Protein AF-A0A146GSB5-F1 (afdb_monomer)

InterPro domains:
  IPR009356 NADH dehydrogenase subunit 4L [PF06235] (1-86)

Radius of gyration: 17.15 Å; Cα contacts (8 Å, |Δi|>4): 29; chains: 1; bounding box: 46×18×50 Å

pLDDT: mean 80.41, std 10.73, range [47.34, 94.19]

Mean predicted aligned error: 7.26 Å

Organism: NCBI:txid1566625

Sequence (86 aa):
MISLILLYSSVIGVSLFLTLNRFLNNLIILESLNVLIILFCLLCSSSDNHMIFIAFIVVSTIEVIIGLVVLTQVWECSSLLDLVDF

Solvent-accessible surface area (backbone atoms only — not comparable to full-atom values): 4928 Å² total; per-residue (Å²): 109,70,67,57,55,53,51,53,51,51,55,51,54,52,49,49,68,74,34,72,89,40,66,71,57,41,51,56,49,49,51,57,50,48,54,50,52,54,54,48,46,61,76,66,50,58,102,77,45,65,65,60,53,53,50,51,53,55,53,49,54,51,51,53,51,52,52,51,52,52,49,53,52,54,48,52,55,50,56,51,52,68,61,70,79,112

Nearest PDB structures (foldseek):
  5xtd-assembly1_k  TM=9.148E-01  e=7.804E-01  Homo sapiens
  8gym-assembly1_4l  TM=6.331E-01  e=2.914E+00  Tetrahymena thermophila SB210
  8bqs-assembly1_AY  TM=6.094E-01  e=2.570E+00  Tetrahymena thermophila SB210
  7xj3-assembly1_D  TM=5.435E-01  e=7.951E+00  Homo sapiens

Structure (mmCIF, N/CA/C/O backbone):
data_AF-A0A146GSB5-F1
#
_entry.id   AF-A0A146GSB5-F1
#
loop_
_atom_site.group_PDB
_atom_site.id
_atom_site.type_symbol
_atom_site.label_atom_id
_atom_site.label_alt_id
_atom_site.label_comp_id
_atom_site.label_asym_id
_atom_site.label_entity_id
_atom_site.label_seq_id
_atom_site.pdbx_PDB_ins_code
_atom_site.Cartn_x
_atom_site.Cartn_y
_atom_site.Cartn_z
_atom_site.occupancy
_atom_site.B_iso_or_equiv
_atom_site.auth_seq_id
_atom_site.auth_comp_id
_atom_site.auth_asym_id
_atom_site.auth_atom_id
_atom_site.pdbx_PDB_model_num
ATOM 1 N N . MET A 1 1 ? 19.224 -6.550 -4.134 1.00 73.25 1 MET A N 1
ATOM 2 C CA . MET A 1 1 ? 18.041 -5.709 -4.431 1.00 73.25 1 MET A CA 1
ATOM 3 C C . MET A 1 1 ? 16.762 -6.489 -4.150 1.00 73.25 1 MET A C 1
ATOM 5 O O . MET A 1 1 ? 16.105 -6.171 -3.174 1.00 73.25 1 MET A O 1
ATOM 9 N N . ILE A 1 2 ? 16.472 -7.574 -4.876 1.00 76.44 2 ILE A N 1
ATOM 10 C CA . ILE A 1 2 ? 15.253 -8.390 -4.668 1.00 76.44 2 ILE A CA 1
ATOM 11 C C . ILE A 1 2 ? 15.128 -8.975 -3.247 1.00 76.44 2 ILE A C 1
ATOM 13 O O . ILE A 1 2 ? 14.041 -8.955 -2.681 1.00 76.44 2 ILE A O 1
ATOM 17 N N . SER A 1 3 ? 16.230 -9.415 -2.623 1.00 80.19 3 SER A N 1
ATOM 18 C CA . SER A 1 3 ? 16.200 -9.917 -1.236 1.00 80.19 3 SER A CA 1
ATOM 19 C C . SER A 1 3 ? 15.780 -8.859 -0.208 1.00 80.19 3 SER A C 1
ATOM 21 O O . SER A 1 3 ? 15.097 -9.191 0.754 1.00 80.19 3 SER A O 1
ATOM 23 N N . LEU A 1 4 ? 16.146 -7.588 -0.419 1.00 79.62 4 LEU A N 1
ATOM 24 C CA . LEU A 1 4 ? 15.736 -6.485 0.454 1.00 79.62 4 LEU A CA 1
ATOM 25 C C . LEU A 1 4 ? 14.238 -6.212 0.310 1.00 79.62 4 LEU A C 1
ATOM 27 O O . LEU A 1 4 ? 13.559 -6.087 1.320 1.00 79.62 4 LEU A O 1
ATOM 31 N N . ILE A 1 5 ? 13.710 -6.192 -0.921 1.00 84.56 5 ILE A N 1
ATOM 32 C CA . ILE A 1 5 ? 12.264 -6.055 -1.164 1.00 84.56 5 ILE A CA 1
ATOM 33 C C . ILE A 1 5 ? 11.477 -7.184 -0.485 1.00 84.56 5 ILE A C 1
ATOM 35 O O . ILE A 1 5 ? 10.480 -6.913 0.177 1.00 84.56 5 ILE A O 1
ATOM 39 N N . LEU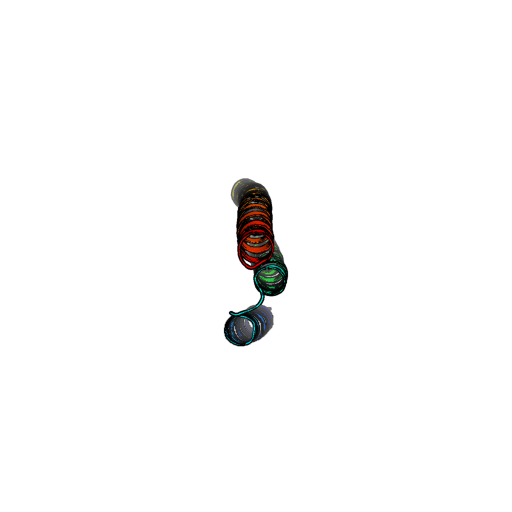 A 1 6 ? 11.940 -8.434 -0.592 1.00 80.62 6 LEU A N 1
ATOM 40 C CA . LEU A 1 6 ? 11.308 -9.574 0.082 1.00 80.62 6 LEU A CA 1
ATOM 41 C C . LEU A 1 6 ? 11.322 -9.425 1.606 1.00 80.62 6 LEU A C 1
ATOM 43 O O . LEU A 1 6 ? 10.312 -9.681 2.258 1.00 80.62 6 LEU A O 1
ATOM 47 N N . LEU A 1 7 ? 12.444 -8.973 2.170 1.00 84.25 7 LEU A N 1
ATOM 48 C CA . LEU A 1 7 ? 12.560 -8.738 3.605 1.00 84.25 7 LEU A CA 1
ATOM 49 C C . LEU A 1 7 ? 11.591 -7.642 4.063 1.00 84.25 7 LEU A C 1
ATOM 51 O O . LEU A 1 7 ? 10.811 -7.881 4.981 1.00 84.25 7 LEU A O 1
ATOM 55 N N . TYR A 1 8 ? 11.561 -6.488 3.393 1.00 86.00 8 TYR A N 1
ATOM 56 C CA . TYR A 1 8 ? 10.610 -5.421 3.718 1.00 86.00 8 TYR A CA 1
ATOM 57 C C . TYR A 1 8 ? 9.152 -5.871 3.562 1.00 86.00 8 TYR A C 1
ATOM 59 O O . TYR A 1 8 ? 8.344 -5.609 4.449 1.00 86.00 8 TYR A O 1
ATOM 67 N N . SER A 1 9 ? 8.823 -6.617 2.504 1.00 84.69 9 SER A N 1
ATOM 68 C CA . SER A 1 9 ? 7.485 -7.190 2.315 1.00 84.69 9 SER A CA 1
ATOM 69 C C . SER A 1 9 ? 7.098 -8.138 3.455 1.00 84.69 9 SER A C 1
ATOM 71 O O . SER A 1 9 ? 5.981 -8.058 3.959 1.00 84.69 9 SER A O 1
ATOM 73 N N . SER A 1 10 ? 8.026 -8.980 3.926 1.00 81.12 10 SER A N 1
ATOM 74 C CA . SER A 1 10 ? 7.771 -9.878 5.058 1.00 81.12 10 SER A CA 1
ATOM 75 C C . SER A 1 10 ? 7.537 -9.123 6.371 1.00 81.12 10 SER A C 1
ATOM 77 O O . SER A 1 10 ? 6.627 -9.470 7.119 1.00 81.12 10 SER A O 1
ATOM 79 N N . VAL A 1 11 ? 8.293 -8.049 6.626 1.00 84.56 11 VAL A N 1
ATOM 80 C CA . VAL A 1 11 ? 8.130 -7.206 7.822 1.00 84.56 11 VAL A CA 1
ATOM 81 C C . VAL A 1 11 ? 6.771 -6.504 7.808 1.00 84.56 11 VAL A C 1
ATOM 83 O O . VAL A 1 11 ? 6.080 -6.504 8.824 1.00 84.56 11 VAL A O 1
ATOM 86 N N . ILE A 1 12 ? 6.366 -5.967 6.654 1.00 86.62 12 ILE A N 1
ATOM 87 C CA . ILE A 1 12 ? 5.053 -5.335 6.461 1.00 86.62 12 ILE A CA 1
ATOM 88 C C . ILE A 1 12 ? 3.915 -6.362 6.605 1.00 86.62 12 ILE A C 1
ATOM 90 O O . ILE A 1 12 ? 2.892 -6.088 7.226 1.00 86.62 12 ILE A O 1
ATOM 94 N N . GLY A 1 13 ? 4.087 -7.581 6.085 1.00 80.44 13 GLY A N 1
ATOM 95 C CA . GLY A 1 13 ? 3.102 -8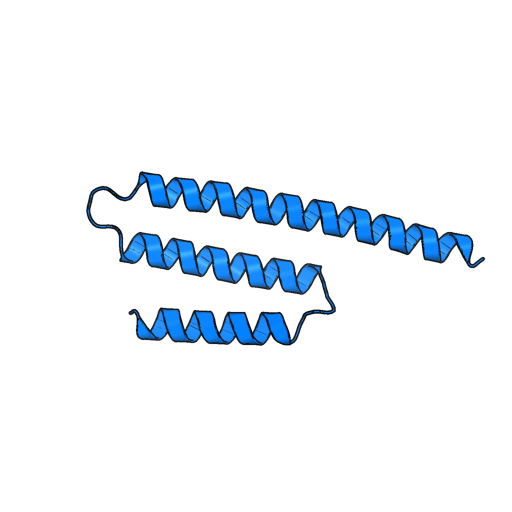.653 6.252 1.00 80.44 13 GLY A CA 1
ATOM 96 C C . GLY A 1 13 ? 2.904 -9.053 7.718 1.00 80.44 13 GLY A C 1
ATOM 97 O O . GLY A 1 13 ? 1.774 -9.233 8.171 1.00 80.44 13 GLY A O 1
ATOM 98 N N . VAL A 1 14 ? 3.995 -9.138 8.485 1.00 81.19 14 VAL A N 1
ATOM 99 C CA . VAL A 1 14 ? 3.938 -9.416 9.928 1.00 81.19 14 VAL A CA 1
ATOM 100 C C . VAL A 1 14 ? 3.283 -8.262 10.690 1.00 81.19 14 VAL A C 1
ATOM 102 O O . VAL A 1 14 ? 2.479 -8.515 11.588 1.00 81.19 14 VAL A O 1
ATOM 105 N N . SER A 1 15 ? 3.570 -7.005 10.334 1.00 82.50 15 SER A N 1
ATOM 106 C CA . SER A 1 15 ? 2.943 -5.857 10.996 1.00 82.50 15 SER A CA 1
ATOM 107 C C . SER A 1 15 ? 1.436 -5.795 10.744 1.00 82.50 15 SER A C 1
ATOM 109 O O . SER A 1 15 ? 0.705 -5.567 11.704 1.00 82.50 15 SER A O 1
ATOM 111 N N . LEU A 1 16 ? 0.954 -6.104 9.530 1.00 79.69 16 LEU A N 1
ATOM 112 C CA . LEU A 1 16 ? -0.487 -6.205 9.242 1.00 79.69 16 LEU A CA 1
ATOM 113 C C . LEU A 1 16 ? -1.192 -7.204 10.167 1.00 79.69 16 LEU A C 1
ATOM 115 O O . LEU A 1 16 ? -2.276 -6.927 10.677 1.00 79.69 16 LEU A O 1
ATOM 119 N N . PHE A 1 17 ? -0.568 -8.357 10.412 1.00 75.94 17 PHE A N 1
ATOM 120 C CA . PHE A 1 17 ? -1.145 -9.393 11.267 1.00 75.94 17 PHE A CA 1
ATOM 121 C C . PHE A 1 17 ? -1.206 -8.968 12.742 1.00 75.94 17 PHE A C 1
ATOM 123 O O . PHE A 1 17 ? -2.135 -9.325 13.464 1.00 75.94 17 PHE A O 1
ATOM 130 N N . LEU A 1 18 ? -0.231 -8.176 13.195 1.00 74.12 18 LEU A N 1
ATOM 131 C CA . LEU A 1 18 ? -0.147 -7.693 14.575 1.00 74.12 18 LEU A CA 1
ATOM 132 C C . LEU A 1 18 ? -1.147 -6.569 14.885 1.00 74.12 18 LEU A C 1
ATOM 134 O O . LEU A 1 18 ? -1.488 -6.360 16.049 1.00 74.12 18 LEU A O 1
ATOM 138 N N . THR A 1 19 ? -1.608 -5.825 13.878 1.00 77.75 19 THR A N 1
ATOM 139 C CA . THR A 1 19 ? -2.345 -4.567 14.083 1.00 77.75 19 THR A CA 1
ATOM 140 C C . THR A 1 19 ? -3.806 -4.617 13.660 1.00 77.75 19 THR A C 1
ATOM 142 O O . THR A 1 19 ? -4.461 -3.574 13.654 1.00 77.75 19 THR A O 1
ATOM 145 N N . LEU A 1 20 ? -4.342 -5.815 13.399 1.00 71.62 20 LEU A N 1
ATOM 146 C CA . LEU A 1 20 ? -5.696 -6.054 12.880 1.00 71.62 20 LEU A CA 1
ATOM 147 C C . LEU A 1 20 ? -6.807 -5.259 13.593 1.00 71.62 20 LEU A C 1
ATOM 149 O O . LEU A 1 20 ? -7.754 -4.836 12.940 1.00 71.62 20 LEU A O 1
ATOM 153 N N . ASN A 1 21 ? -6.668 -4.982 14.892 1.00 72.25 21 ASN A N 1
ATOM 154 C CA . ASN A 1 21 ? -7.681 -4.269 15.679 1.00 72.25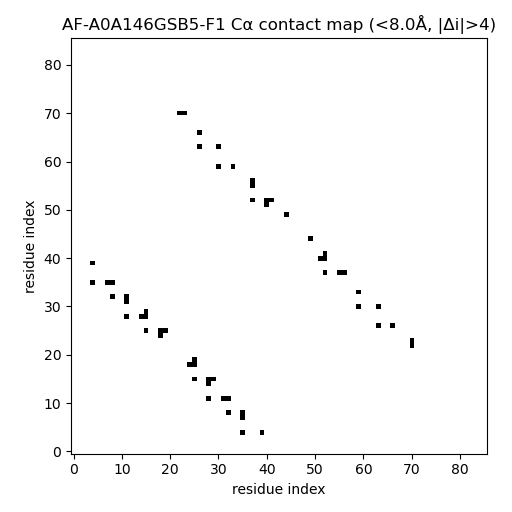 21 ASN A CA 1
ATOM 155 C C . ASN A 1 21 ? -7.670 -2.737 15.527 1.00 72.25 21 ASN A C 1
ATOM 157 O O . ASN A 1 21 ? -8.604 -2.078 15.976 1.00 72.25 21 ASN A O 1
ATOM 161 N N . ARG A 1 22 ? -6.621 -2.135 14.954 1.00 80.50 22 ARG A N 1
ATOM 162 C CA . ARG A 1 22 ? -6.498 -0.673 14.829 1.00 80.50 22 ARG A CA 1
ATOM 163 C C . ARG A 1 22 ? -6.504 -0.274 13.358 1.00 80.50 22 ARG A C 1
ATOM 165 O O . ARG A 1 22 ? -5.456 -0.254 12.719 1.00 80.50 22 ARG A O 1
ATOM 172 N N . PHE A 1 23 ? -7.676 0.113 12.855 1.00 77.25 23 PHE A N 1
ATOM 173 C CA . PHE A 1 23 ? -7.889 0.503 11.455 1.00 77.25 23 PHE A CA 1
ATOM 174 C C . PHE A 1 23 ? -6.882 1.538 10.938 1.00 77.25 23 PHE A C 1
ATOM 176 O O . PHE A 1 23 ? -6.304 1.345 9.873 1.00 77.25 23 PHE A O 1
ATOM 183 N N . LEU A 1 24 ? -6.606 2.595 11.711 1.00 81.19 24 LEU A N 1
ATOM 184 C CA . LEU A 1 24 ? -5.646 3.629 11.307 1.00 81.19 24 LEU A CA 1
ATOM 185 C C . LEU A 1 24 ? -4.219 3.074 11.170 1.00 81.19 24 LEU A C 1
ATOM 187 O O . LEU A 1 24 ? -3.488 3.460 10.264 1.00 81.19 24 LEU A O 1
ATOM 191 N N . ASN A 1 25 ? -3.836 2.124 12.027 1.00 84.94 25 ASN A N 1
ATOM 192 C CA . ASN A 1 25 ? -2.522 1.491 11.947 1.00 84.94 25 ASN A CA 1
ATOM 193 C C . ASN A 1 25 ? -2.413 0.581 10.713 1.00 84.94 25 ASN A C 1
ATOM 195 O O . ASN A 1 25 ? -1.393 0.593 10.033 1.00 84.94 25 ASN A O 1
ATOM 199 N N . ASN A 1 26 ? -3.488 -0.136 10.369 1.00 83.94 26 ASN A N 1
ATOM 200 C CA . ASN A 1 26 ? -3.540 -0.926 9.136 1.00 83.94 26 ASN A CA 1
ATOM 201 C C . ASN A 1 26 ? -3.418 -0.047 7.883 1.00 83.94 26 ASN A C 1
ATOM 203 O O . ASN A 1 26 ? -2.740 -0.444 6.942 1.00 83.94 26 ASN A O 1
ATOM 207 N N . LEU A 1 27 ? -4.009 1.153 7.886 1.00 86.38 27 LEU A N 1
ATOM 208 C CA . LEU A 1 27 ? -3.883 2.123 6.790 1.00 86.38 27 LEU A CA 1
ATOM 209 C C . LEU A 1 27 ? -2.439 2.590 6.585 1.00 86.38 27 LEU A C 1
ATOM 211 O O . LEU A 1 27 ? -1.951 2.628 5.462 1.00 86.38 27 LEU A O 1
ATOM 215 N N . ILE A 1 28 ? -1.740 2.903 7.680 1.00 88.31 28 ILE A N 1
ATOM 216 C CA . ILE A 1 28 ? -0.326 3.303 7.636 1.00 88.31 28 ILE A CA 1
ATOM 217 C C . ILE A 1 28 ? 0.536 2.166 7.076 1.00 88.31 28 ILE A C 1
ATOM 219 O O . ILE A 1 28 ? 1.445 2.393 6.277 1.00 88.31 28 ILE A O 1
ATOM 223 N N . ILE A 1 29 ? 0.253 0.930 7.487 1.00 88.56 29 ILE A N 1
ATOM 224 C CA . ILE A 1 29 ? 1.002 -0.238 7.029 1.00 88.56 29 ILE A CA 1
ATOM 225 C C . ILE A 1 29 ? 0.720 -0.525 5.547 1.00 88.56 29 ILE A C 1
ATOM 227 O O . ILE A 1 29 ? 1.659 -0.815 4.805 1.00 88.56 29 ILE A O 1
ATOM 231 N N . LEU A 1 30 ? -0.526 -0.386 5.092 1.00 85.69 30 LEU A N 1
ATOM 232 C CA . LEU A 1 30 ? -0.882 -0.487 3.674 1.00 85.69 30 LEU A CA 1
ATOM 233 C C . LEU A 1 30 ? -0.165 0.565 2.818 1.00 85.69 30 LEU A C 1
ATOM 235 O O . LEU A 1 30 ? 0.420 0.223 1.793 1.00 85.69 30 LEU A O 1
ATOM 239 N N . GLU A 1 31 ? -0.075 1.811 3.284 1.00 90.06 31 GLU A N 1
ATOM 240 C CA . GLU A 1 31 ? 0.673 2.846 2.562 1.00 90.06 31 GLU A CA 1
ATOM 241 C C . GLU A 1 31 ? 2.167 2.500 2.454 1.00 90.06 31 GLU A C 1
ATOM 243 O O . GLU A 1 31 ? 2.789 2.664 1.402 1.00 90.06 31 GLU A O 1
ATOM 248 N N . SER A 1 32 ? 2.751 1.923 3.510 1.00 89.81 32 SER A N 1
ATOM 249 C CA . SER A 1 32 ? 4.140 1.449 3.463 1.00 89.81 32 SER A CA 1
ATOM 250 C C . SER A 1 32 ? 4.355 0.320 2.441 1.00 89.81 32 SER A C 1
ATOM 252 O O . SER A 1 32 ? 5.421 0.237 1.823 1.00 89.81 32 SER A O 1
ATOM 254 N N . LEU A 1 33 ? 3.331 -0.509 2.207 1.00 88.88 33 LEU A N 1
ATOM 255 C CA . LEU A 1 33 ? 3.330 -1.546 1.176 1.00 88.88 33 LEU A CA 1
ATOM 256 C C . LEU A 1 33 ? 3.252 -0.932 -0.229 1.00 88.88 33 LEU A C 1
ATOM 258 O O . LEU A 1 33 ? 4.014 -1.334 -1.109 1.00 88.88 33 LEU A O 1
ATOM 262 N N . ASN A 1 34 ? 2.407 0.080 -0.428 1.00 91.00 34 ASN A N 1
ATOM 263 C CA . ASN A 1 34 ? 2.291 0.792 -1.703 1.00 91.00 34 ASN A CA 1
ATOM 264 C C . ASN A 1 34 ? 3.600 1.465 -2.114 1.00 91.00 34 ASN A C 1
ATOM 266 O O . ASN A 1 34 ? 4.045 1.312 -3.254 1.00 91.00 34 ASN A O 1
ATOM 270 N N . VAL A 1 35 ? 4.276 2.136 -1.178 1.00 90.38 35 VAL A N 1
ATOM 271 C CA . VAL A 1 35 ? 5.594 2.739 -1.429 1.00 90.38 35 VAL A CA 1
ATOM 272 C C . VAL A 1 35 ? 6.616 1.677 -1.851 1.00 90.38 35 VAL A C 1
ATOM 274 O O . VAL A 1 35 ? 7.394 1.905 -2.781 1.00 90.38 35 VAL A O 1
ATOM 277 N N . LEU A 1 36 ? 6.597 0.494 -1.226 1.00 88.38 36 LEU A N 1
ATOM 278 C CA . LEU A 1 36 ? 7.472 -0.618 -1.602 1.00 88.38 36 LEU A CA 1
ATOM 279 C C . LEU A 1 36 ? 7.195 -1.110 -3.034 1.00 88.38 36 LEU A C 1
ATOM 281 O O . LEU A 1 36 ? 8.137 -1.347 -3.793 1.00 88.38 36 LEU A O 1
ATOM 285 N N . ILE A 1 37 ? 5.921 -1.250 -3.413 1.00 85.75 37 ILE A N 1
ATOM 286 C CA . ILE A 1 37 ? 5.510 -1.680 -4.760 1.00 85.75 37 ILE A CA 1
ATOM 287 C C . ILE A 1 37 ? 5.960 -0.663 -5.811 1.00 85.75 37 ILE A C 1
ATOM 289 O O . ILE A 1 37 ? 6.516 -1.043 -6.842 1.00 85.75 37 ILE A O 1
ATOM 293 N N . ILE A 1 38 ? 5.773 0.628 -5.539 1.00 88.38 38 ILE A N 1
ATOM 294 C CA . ILE A 1 38 ? 6.186 1.717 -6.430 1.00 88.38 38 ILE A CA 1
ATOM 295 C C . ILE A 1 38 ? 7.712 1.710 -6.609 1.00 88.38 38 ILE A C 1
ATOM 297 O O . ILE A 1 38 ? 8.206 1.797 -7.736 1.00 88.38 38 ILE A O 1
ATOM 301 N N . LEU A 1 39 ? 8.468 1.530 -5.520 1.00 84.50 39 LEU A N 1
ATOM 302 C CA . LEU A 1 39 ? 9.929 1.407 -5.560 1.00 84.50 39 LEU A CA 1
ATOM 303 C C . LEU A 1 39 ? 10.376 0.189 -6.385 1.00 84.50 39 LEU A C 1
ATOM 305 O O . LEU A 1 39 ? 11.317 0.284 -7.174 1.00 84.50 39 LEU A O 1
ATOM 309 N N . PHE A 1 40 ? 9.693 -0.948 -6.232 1.00 83.75 40 PHE A N 1
ATOM 310 C CA . PHE A 1 40 ? 9.961 -2.148 -7.021 1.00 83.75 40 PHE A CA 1
ATOM 311 C C . PHE A 1 40 ? 9.684 -1.917 -8.512 1.00 83.75 40 PHE A C 1
ATOM 313 O O . PHE A 1 40 ? 10.516 -2.263 -9.350 1.00 83.75 40 PHE A O 1
ATOM 320 N N . CYS A 1 41 ? 8.565 -1.271 -8.845 1.00 83.31 41 CYS A N 1
ATOM 321 C CA . CYS A 1 41 ? 8.219 -0.930 -10.222 1.00 83.31 41 CYS A CA 1
ATOM 322 C C . CYS A 1 41 ? 9.276 -0.020 -10.865 1.00 83.31 41 CYS A C 1
ATOM 324 O O . CYS A 1 41 ? 9.639 -0.232 -12.020 1.00 83.31 41 CYS A O 1
ATOM 326 N N . LEU A 1 42 ? 9.811 0.953 -10.121 1.00 83.12 42 LEU A N 1
ATOM 327 C CA . LEU A 1 42 ? 10.873 1.837 -10.604 1.00 83.12 42 LEU A CA 1
ATOM 328 C C . LEU A 1 42 ? 12.182 1.078 -10.862 1.00 83.12 42 LEU A C 1
ATOM 330 O O . LEU A 1 42 ? 12.819 1.291 -11.889 1.00 83.12 42 LEU A O 1
ATOM 334 N N . LEU A 1 43 ? 12.562 0.158 -9.971 1.00 78.94 43 LEU A N 1
ATOM 335 C CA . LEU A 1 43 ? 13.763 -0.671 -10.133 1.00 78.94 43 LEU A CA 1
ATOM 336 C C . LEU A 1 43 ? 13.647 -1.683 -11.285 1.00 78.94 43 LEU A C 1
ATOM 338 O O . LEU A 1 43 ? 14.657 -2.024 -11.897 1.00 78.94 43 LEU A O 1
ATOM 342 N N . CYS A 1 44 ? 12.438 -2.171 -11.572 1.00 76.00 44 CYS A N 1
ATOM 343 C CA . CYS A 1 44 ? 12.164 -3.124 -12.651 1.00 76.00 44 CYS A CA 1
ATOM 344 C C . CYS A 1 44 ? 11.796 -2.467 -13.988 1.00 76.00 44 CYS A C 1
ATOM 346 O O . CYS A 1 44 ? 11.637 -3.180 -14.980 1.00 76.00 44 CYS A O 1
ATOM 348 N N . SER A 1 45 ? 11.641 -1.143 -14.040 1.00 71.62 45 SER A N 1
ATOM 349 C CA . SER A 1 45 ? 11.282 -0.437 -15.267 1.00 71.62 45 SER A CA 1
ATOM 350 C C . SER A 1 45 ? 12.433 -0.498 -16.276 1.00 71.62 45 SER A C 1
ATOM 352 O O . SER A 1 45 ? 13.349 0.322 -16.236 1.00 71.62 45 SER A O 1
ATOM 354 N N . SER A 1 46 ? 12.373 -1.436 -17.229 1.00 62.16 46 SER A N 1
ATOM 355 C CA . SER A 1 46 ? 12.977 -1.203 -18.545 1.00 62.16 46 SER A CA 1
ATOM 356 C C . SER A 1 46 ? 12.148 -0.142 -19.284 1.00 62.16 46 SER A C 1
ATOM 358 O O . SER A 1 46 ? 11.017 0.142 -18.889 1.00 62.16 46 SER A O 1
ATOM 360 N N . SER A 1 47 ? 12.739 0.481 -20.303 1.00 60.1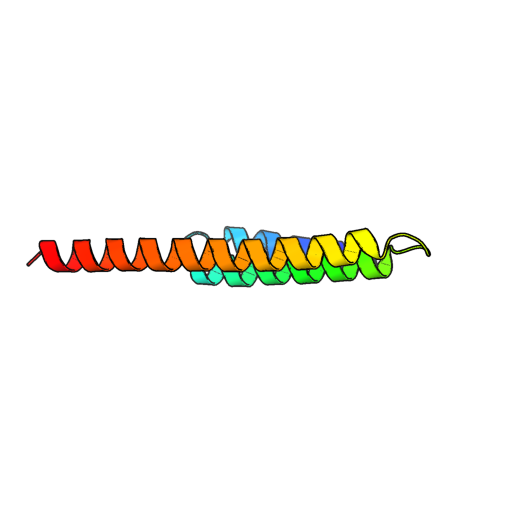9 47 SER A N 1
ATOM 361 C CA . SER A 1 47 ? 12.391 1.766 -20.945 1.00 60.19 47 SER A CA 1
ATOM 362 C C . SER A 1 47 ? 10.915 2.122 -21.222 1.00 60.19 47 SER A C 1
ATOM 364 O O . SER A 1 47 ? 10.650 3.290 -21.486 1.00 60.19 47 SER A O 1
ATOM 366 N N . ASP A 1 48 ? 9.957 1.194 -21.125 1.00 63.88 48 ASP A N 1
ATOM 367 C CA . ASP A 1 48 ? 8.560 1.389 -21.544 1.00 63.88 48 ASP A CA 1
ATOM 368 C C . ASP A 1 48 ? 7.514 1.348 -20.404 1.00 63.88 48 ASP A C 1
ATOM 370 O O . ASP A 1 48 ? 6.346 1.671 -20.621 1.00 63.88 48 ASP A O 1
ATOM 374 N N . ASN A 1 49 ? 7.890 1.021 -19.160 1.00 67.50 49 ASN A N 1
ATOM 375 C CA . ASN A 1 49 ? 6.920 0.788 -18.069 1.00 67.50 49 ASN A CA 1
ATOM 376 C C . ASN A 1 49 ? 6.482 2.043 -17.281 1.00 67.50 49 ASN A C 1
ATOM 378 O O . ASN A 1 49 ? 5.810 1.932 -16.251 1.00 67.50 49 ASN A O 1
ATOM 382 N N . HIS A 1 50 ? 6.788 3.251 -17.761 1.00 78.81 50 HIS A N 1
ATOM 383 C CA . HIS A 1 50 ? 6.440 4.497 -17.062 1.00 78.81 50 HIS A CA 1
ATOM 384 C C . HIS A 1 50 ? 4.926 4.698 -16.865 1.00 78.81 50 HIS A C 1
ATOM 386 O O . HIS A 1 50 ? 4.510 5.250 -15.847 1.00 78.81 50 HIS A O 1
ATOM 392 N N . MET A 1 51 ? 4.086 4.212 -17.787 1.00 80.88 51 MET A N 1
ATOM 393 C CA . MET A 1 51 ? 2.625 4.275 -17.623 1.00 80.88 51 MET A CA 1
ATOM 394 C C . MET A 1 51 ? 2.128 3.420 -16.452 1.00 80.88 51 MET A C 1
ATOM 396 O O . MET A 1 51 ? 1.237 3.841 -15.717 1.00 80.88 51 MET A O 1
ATOM 400 N N . ILE A 1 52 ? 2.726 2.244 -16.249 1.00 81.69 52 ILE A N 1
ATOM 401 C CA . ILE A 1 52 ? 2.360 1.323 -15.167 1.00 81.69 52 ILE A CA 1
ATOM 402 C C . ILE A 1 52 ? 2.720 1.941 -13.812 1.00 81.69 52 ILE A C 1
ATOM 404 O O . ILE A 1 52 ? 1.922 1.895 -12.880 1.00 81.69 52 ILE A O 1
ATOM 408 N N . PHE A 1 53 ? 3.878 2.599 -13.726 1.00 85.62 53 PHE A N 1
ATOM 409 C CA . PHE A 1 53 ? 4.298 3.331 -12.531 1.00 85.62 53 PHE A CA 1
ATOM 410 C C . PHE A 1 53 ? 3.287 4.415 -12.124 1.00 85.62 53 PHE A C 1
ATOM 412 O O . PHE A 1 53 ? 2.885 4.490 -10.965 1.00 85.62 53 PHE A O 1
ATOM 419 N N . ILE A 1 54 ? 2.826 5.220 -13.086 1.00 86.19 54 ILE A N 1
ATOM 420 C CA . ILE A 1 54 ? 1.832 6.274 -12.833 1.00 86.19 54 ILE A CA 1
ATOM 421 C C . ILE A 1 54 ? 0.483 5.667 -12.427 1.00 86.19 54 ILE A C 1
ATOM 423 O O . ILE A 1 54 ? -0.153 6.161 -11.499 1.00 86.19 54 ILE A O 1
ATOM 427 N N . ALA A 1 55 ? 0.057 4.580 -13.075 1.00 88.19 55 ALA A N 1
ATOM 428 C CA . ALA A 1 55 ? -1.181 3.894 -12.716 1.00 88.19 55 ALA A CA 1
ATOM 429 C C . ALA A 1 55 ? -1.155 3.383 -11.265 1.00 88.19 55 ALA A C 1
ATOM 431 O O . ALA A 1 55 ? -2.132 3.568 -10.541 1.00 88.19 55 ALA A O 1
ATOM 432 N N . PHE A 1 56 ? -0.030 2.817 -10.809 1.00 89.62 56 PHE A N 1
ATOM 433 C CA . PHE A 1 56 ? 0.125 2.382 -9.418 1.00 89.62 56 PHE A CA 1
ATOM 434 C C . PHE A 1 56 ? 0.025 3.537 -8.417 1.00 89.62 56 PHE A C 1
ATOM 436 O O . PHE A 1 56 ? -0.619 3.369 -7.386 1.00 89.62 56 PHE A O 1
ATOM 443 N N . ILE A 1 57 ? 0.576 4.713 -8.738 1.00 90.56 57 ILE A N 1
ATOM 444 C CA . ILE A 1 57 ? 0.427 5.913 -7.897 1.00 90.56 57 ILE A CA 1
ATOM 445 C C . ILE A 1 57 ? -1.046 6.326 -7.787 1.00 90.56 57 ILE A C 1
ATOM 447 O O . ILE A 1 57 ? -1.530 6.641 -6.703 1.00 90.56 57 ILE A O 1
ATOM 451 N N . VAL A 1 58 ? -1.794 6.324 -8.893 1.00 94.19 58 VAL A N 1
ATOM 452 C CA . VAL A 1 58 ? -3.218 6.697 -8.851 1.00 94.19 58 VAL A CA 1
ATOM 453 C C . VAL A 1 58 ? -4.003 5.707 -7.989 1.00 94.19 58 VAL A C 1
ATOM 455 O O . VAL A 1 58 ? -4.764 6.121 -7.116 1.00 94.19 58 VAL A O 1
ATOM 458 N N . VAL A 1 59 ? -3.784 4.405 -8.178 1.00 92.88 59 VAL A N 1
ATOM 459 C CA . VAL A 1 59 ? -4.462 3.367 -7.390 1.00 92.88 59 VAL A CA 1
ATOM 460 C C . VAL A 1 59 ? -4.127 3.481 -5.899 1.00 92.88 59 VAL A C 1
ATOM 462 O O . VAL A 1 59 ? -5.047 3.398 -5.085 1.00 92.88 59 VAL A O 1
ATOM 465 N N . SER A 1 60 ? -2.869 3.755 -5.533 1.00 90.12 60 SER A N 1
ATOM 466 C CA . SER A 1 60 ? -2.483 3.905 -4.122 1.00 90.12 60 SER A CA 1
ATOM 467 C C . SER A 1 60 ? -3.184 5.093 -3.458 1.00 90.12 60 SER A C 1
ATOM 469 O O . SER A 1 60 ? -3.664 4.986 -2.333 1.00 90.12 60 SER A O 1
ATOM 471 N N . THR A 1 61 ? -3.341 6.216 -4.168 1.00 91.88 61 THR A N 1
ATOM 472 C CA . THR A 1 61 ? -4.075 7.374 -3.624 1.00 91.88 61 THR A CA 1
ATOM 473 C C . THR A 1 61 ? -5.559 7.080 -3.396 1.00 91.88 61 THR A C 1
ATOM 475 O O . THR A 1 61 ? -6.122 7.500 -2.385 1.00 91.88 61 THR A O 1
ATOM 478 N N . ILE A 1 62 ? -6.194 6.329 -4.302 1.00 93.38 62 ILE A N 1
ATOM 479 C CA . ILE A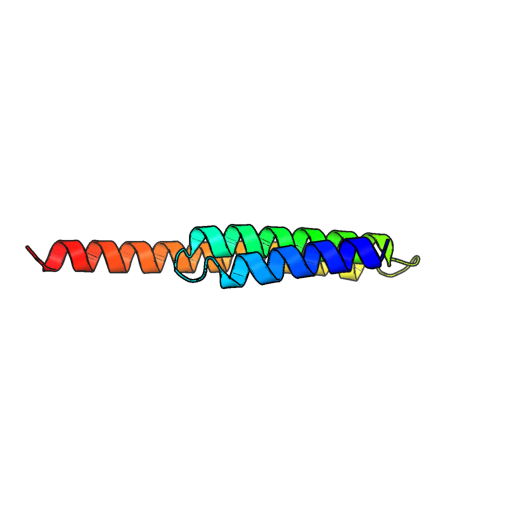 1 62 ? -7.603 5.933 -4.174 1.00 93.38 62 ILE A CA 1
ATOM 480 C C . ILE A 1 62 ? -7.794 5.014 -2.967 1.00 93.38 62 ILE A C 1
ATOM 482 O O . ILE A 1 62 ? -8.744 5.195 -2.206 1.00 93.38 62 ILE A O 1
ATOM 486 N N . GLU A 1 63 ? -6.889 4.058 -2.767 1.00 91.25 63 GLU A N 1
ATOM 487 C CA . GLU A 1 63 ? -6.919 3.156 -1.619 1.00 91.25 63 GLU A CA 1
ATOM 488 C C . GLU A 1 63 ? -6.916 3.921 -0.287 1.00 91.25 63 GLU A C 1
ATOM 490 O O . GLU A 1 63 ? -7.780 3.681 0.559 1.00 91.25 63 GLU A O 1
ATOM 495 N N . VAL A 1 64 ? -6.005 4.887 -0.121 1.00 90.12 64 VAL A N 1
ATOM 496 C CA . VAL A 1 64 ? -5.913 5.697 1.105 1.00 90.12 64 VAL A CA 1
ATOM 497 C C . VAL A 1 64 ? -7.182 6.518 1.328 1.00 90.12 64 VAL A C 1
ATOM 499 O O . VAL A 1 64 ? -7.684 6.573 2.451 1.00 90.12 64 VAL A O 1
ATOM 502 N N . ILE A 1 65 ? -7.742 7.123 0.273 1.00 92.06 65 ILE A N 1
ATOM 503 C CA . ILE A 1 65 ? -8.994 7.889 0.371 1.00 92.06 65 ILE A CA 1
ATOM 504 C C . ILE A 1 65 ? -10.140 6.983 0.827 1.00 92.06 65 ILE A C 1
ATOM 506 O O . ILE A 1 65 ? -10.848 7.330 1.770 1.00 92.06 65 ILE A O 1
ATOM 510 N N . ILE A 1 66 ? -10.312 5.812 0.205 1.00 90.88 66 ILE A N 1
ATOM 511 C CA . ILE A 1 66 ? -11.363 4.857 0.586 1.00 90.88 66 ILE A CA 1
ATOM 512 C C . ILE A 1 66 ? -11.164 4.403 2.032 1.00 90.88 66 ILE A C 1
ATOM 514 O O . ILE A 1 66 ? -12.118 4.395 2.810 1.00 90.88 66 ILE A O 1
ATOM 518 N N . GLY A 1 67 ? -9.931 4.070 2.411 1.00 89.31 67 GLY A N 1
ATOM 519 C CA . GLY A 1 67 ? -9.610 3.663 3.770 1.00 89.31 67 GLY A CA 1
ATOM 520 C C . GLY A 1 67 ? -9.974 4.737 4.800 1.00 89.31 67 GLY A C 1
ATOM 521 O O . GLY A 1 67 ? -10.577 4.426 5.827 1.00 89.31 67 GLY A O 1
ATOM 522 N N . LEU A 1 68 ? -9.642 6.001 4.527 1.00 87.69 68 LEU A N 1
ATOM 523 C CA . LEU A 1 68 ? -9.986 7.121 5.405 1.00 87.69 68 LEU A CA 1
ATOM 524 C C . LEU A 1 68 ? -11.499 7.348 5.480 1.00 87.69 68 LEU A C 1
ATOM 526 O O . LEU A 1 68 ? -12.01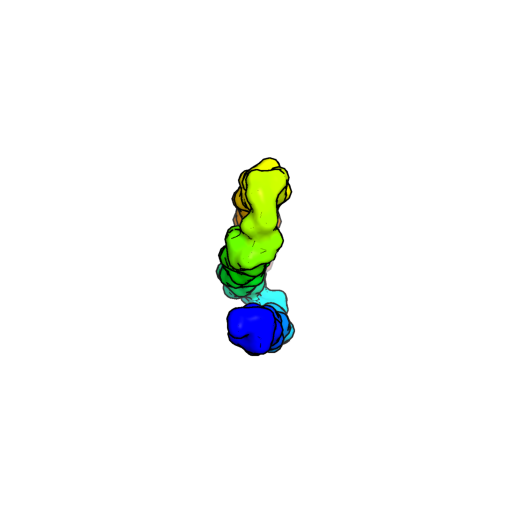9 7.570 6.570 1.00 87.69 68 LEU A O 1
ATOM 530 N N . VAL A 1 69 ? -12.220 7.236 4.362 1.00 90.88 69 VAL A N 1
ATOM 531 C CA . VAL A 1 69 ? -13.688 7.346 4.350 1.00 90.88 69 VAL A CA 1
ATOM 532 C C . VAL A 1 69 ? -14.317 6.256 5.220 1.00 90.88 69 VAL A C 1
ATOM 534 O O . VAL A 1 69 ? -15.149 6.554 6.077 1.00 90.88 69 VAL A O 1
ATOM 537 N N . VAL A 1 70 ? -13.881 5.003 5.074 1.00 87.25 70 VAL A N 1
ATOM 538 C CA . VAL A 1 70 ? -14.362 3.895 5.915 1.00 87.25 70 VAL A CA 1
ATOM 539 C C . VAL A 1 70 ? -14.036 4.146 7.388 1.00 87.25 70 VAL A C 1
ATOM 541 O O . VAL A 1 70 ? -14.899 3.951 8.242 1.00 87.25 70 VAL A O 1
ATOM 544 N N . LEU A 1 71 ? -12.832 4.639 7.699 1.00 86.25 71 LEU A N 1
ATOM 545 C CA . LEU A 1 71 ? -12.447 4.996 9.066 1.00 86.25 71 LEU A CA 1
ATOM 546 C C . LEU A 1 71 ? -13.396 6.047 9.661 1.00 86.25 71 LEU A C 1
ATOM 548 O O . LEU A 1 71 ? -13.849 5.879 10.791 1.00 86.25 71 LEU A O 1
ATOM 552 N N . THR A 1 72 ? -13.714 7.105 8.910 1.00 85.12 72 THR A N 1
ATOM 553 C CA . THR A 1 72 ? -14.629 8.157 9.381 1.00 85.12 72 THR A CA 1
ATOM 554 C C . THR A 1 72 ? -16.038 7.628 9.630 1.00 85.12 72 THR A C 1
ATOM 556 O O . THR A 1 72 ? -16.620 7.937 10.663 1.00 85.12 72 THR A O 1
ATOM 559 N N . GLN A 1 73 ? -16.552 6.747 8.766 1.00 85.69 73 GLN A N 1
ATOM 560 C CA . GLN A 1 73 ? -17.869 6.133 8.963 1.00 85.69 73 GLN A CA 1
ATOM 561 C C . GLN A 1 73 ? -17.906 5.218 10.192 1.00 85.69 73 GLN A C 1
ATOM 563 O O . GLN A 1 73 ? -18.858 5.256 10.968 1.00 85.69 73 GLN A O 1
ATOM 568 N N . VAL A 1 74 ? -16.865 4.406 10.402 1.00 83.25 74 VAL A N 1
ATOM 569 C CA . VAL A 1 74 ? -16.760 3.550 11.595 1.00 83.25 74 VAL A CA 1
ATOM 570 C C . VAL A 1 74 ? -16.666 4.400 12.862 1.00 83.25 74 VAL A C 1
ATOM 572 O O . VAL A 1 74 ? -17.303 4.069 13.862 1.00 83.25 74 VAL A O 1
ATOM 575 N N . TRP A 1 75 ? -15.922 5.509 12.816 1.00 82.62 75 TRP A N 1
ATOM 576 C CA . TRP A 1 75 ? -15.841 6.449 13.930 1.00 82.62 75 TRP A CA 1
ATOM 577 C C . TRP A 1 75 ? -17.215 7.044 14.256 1.00 82.62 75 TRP A C 1
ATOM 579 O O . TRP A 1 75 ? -17.631 7.005 15.413 1.00 82.62 75 TRP A O 1
ATOM 589 N N . GLU A 1 76 ? -17.950 7.542 13.261 1.00 80.31 76 GLU A N 1
ATOM 590 C CA . GLU A 1 76 ? -19.294 8.100 13.461 1.00 80.31 76 GLU A CA 1
ATOM 591 C C . GLU A 1 76 ? -20.260 7.061 14.051 1.00 80.31 76 GLU A C 1
ATOM 593 O O . GLU A 1 76 ? -20.918 7.338 15.054 1.00 80.31 76 GLU A O 1
ATOM 598 N N . CYS A 1 77 ? -20.272 5.830 13.528 1.00 73.62 77 CYS A N 1
ATOM 599 C CA . CYS A 1 77 ? -21.065 4.730 14.086 1.00 73.62 77 CYS A CA 1
ATOM 600 C C . CYS A 1 77 ? -20.687 4.395 15.538 1.00 73.62 77 CYS A C 1
ATOM 602 O O . CYS A 1 77 ? -21.574 4.143 16.352 1.00 73.62 77 CYS A O 1
ATOM 604 N N . SER A 1 78 ? -19.394 4.414 15.884 1.00 71.62 78 SER A N 1
ATOM 605 C CA . SER A 1 78 ? -18.950 4.193 17.268 1.00 71.62 78 SER A CA 1
ATOM 606 C C . SER A 1 78 ? -19.394 5.321 18.203 1.00 71.62 78 SER A C 1
ATOM 608 O O . SER A 1 78 ? -19.893 5.051 19.289 1.00 71.62 78 SER A O 1
ATOM 610 N N . SER A 1 79 ? -19.329 6.575 17.744 1.00 64.62 79 SER A N 1
ATOM 611 C CA . SER A 1 79 ? -19.791 7.725 18.527 1.00 64.62 79 SER A CA 1
ATOM 612 C C . SER A 1 79 ? -21.310 7.751 18.720 1.00 64.62 79 SER A C 1
ATOM 614 O O . SER A 1 79 ? -21.791 8.251 19.732 1.00 64.62 79 SER A O 1
ATOM 616 N N . LEU A 1 80 ? -22.071 7.189 17.774 1.00 58.78 80 LEU A N 1
ATOM 617 C CA . LEU A 1 80 ? -23.519 7.029 17.900 1.00 58.78 80 LEU A CA 1
A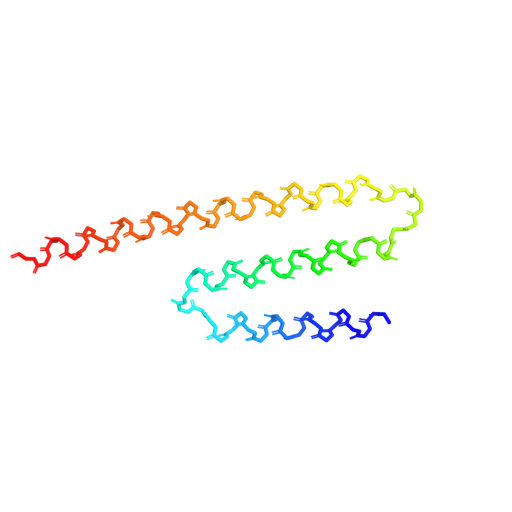TOM 618 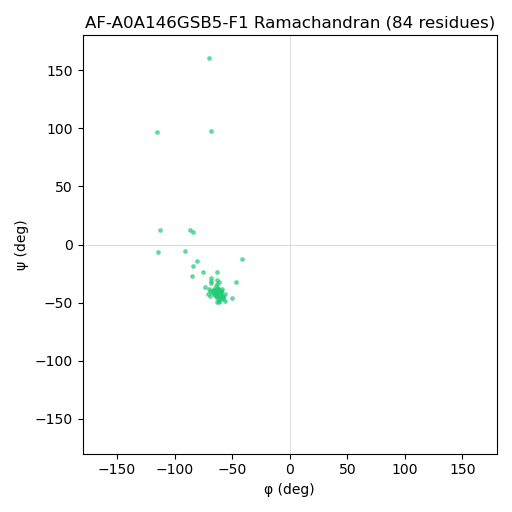C C . LEU A 1 80 ? -23.895 5.923 18.893 1.00 58.78 80 LEU A C 1
ATOM 620 O O . LEU A 1 80 ? -24.871 6.089 19.616 1.00 58.78 80 LEU A O 1
ATOM 624 N N . LEU A 1 81 ? -23.130 4.828 18.958 1.00 57.31 81 LEU A N 1
ATOM 625 C CA . LEU A 1 81 ? -23.326 3.781 19.969 1.00 57.31 81 LEU A CA 1
ATOM 626 C C . LEU A 1 81 ? -23.062 4.312 21.384 1.00 57.31 81 LEU A C 1
ATOM 628 O O . LEU A 1 81 ? -23.903 4.125 22.257 1.00 57.31 81 LEU A O 1
ATOM 632 N N . ASP A 1 82 ? -21.980 5.071 21.576 1.00 56.19 82 ASP A N 1
ATOM 633 C CA . ASP A 1 82 ? -21.668 5.693 22.872 1.00 56.19 82 ASP A CA 1
ATOM 634 C C . ASP A 1 82 ? -22.726 6.726 23.323 1.00 56.19 82 ASP A C 1
ATOM 636 O O . ASP A 1 82 ? -22.844 6.995 24.515 1.00 56.19 82 ASP A O 1
ATOM 640 N N . LEU A 1 83 ? -23.505 7.316 22.403 1.00 53.59 83 LEU A N 1
ATOM 641 C CA . LEU A 1 83 ? -24.569 8.279 22.731 1.00 53.59 83 LEU A CA 1
ATOM 642 C C . LEU A 1 83 ? -25.905 7.605 23.101 1.00 53.59 83 LEU A C 1
ATOM 644 O O . LEU A 1 83 ? -26.706 8.201 23.815 1.00 53.59 83 LEU A O 1
ATOM 648 N N . VAL A 1 84 ? -26.174 6.399 22.588 1.00 53.78 84 VAL A N 1
ATOM 649 C CA . VAL A 1 84 ? -27.437 5.667 22.818 1.00 53.78 84 VAL A CA 1
ATOM 650 C C . VAL A 1 84 ? -27.415 4.870 24.132 1.00 53.78 84 VAL A C 1
ATOM 652 O O . VAL A 1 84 ? -28.477 4.544 24.655 1.00 53.78 84 VAL A O 1
ATOM 655 N N . ASP A 1 85 ? -26.232 4.613 24.696 1.00 50.12 85 ASP A N 1
ATOM 656 C CA . ASP A 1 85 ? -26.049 3.917 25.980 1.00 50.12 85 ASP A CA 1
ATOM 657 C C . ASP A 1 85 ? -26.172 4.830 27.234 1.00 50.12 85 ASP A C 1
ATOM 659 O O . ASP A 1 85 ? -25.877 4.384 28.348 1.00 50.12 85 ASP A O 1
ATOM 663 N N . PHE A 1 86 ? -26.641 6.082 27.090 1.00 47.34 86 PHE A N 1
ATOM 664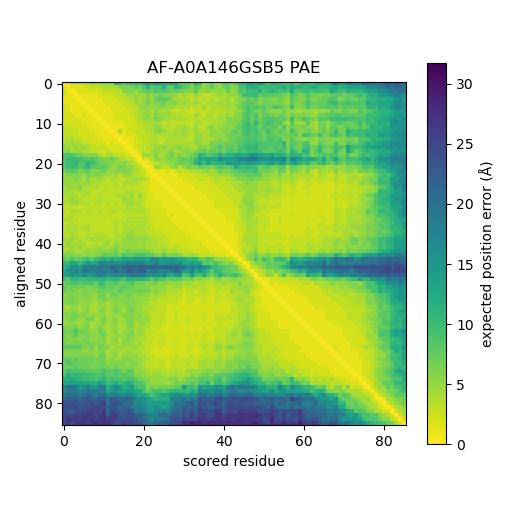 C CA . PHE A 1 86 ? -26.977 7.008 28.194 1.00 47.34 86 PHE A CA 1
ATOM 665 C C . PHE A 1 86 ? -28.490 7.211 28.354 1.00 47.34 86 PHE A C 1
ATOM 667 O O . PHE A 1 86 ? -28.933 7.334 29.522 1.00 47.34 86 PHE A O 1
#

Foldseek 3Di:
DVVVLVVQVVVLVVQCVVCVPPLVSNLVSLLSVLVSVLVVQVVPDDPPCVVVSVVSVVVSVVVSVVSVVVVVVVVVVVVVVVVVVD

Secondary structure (DSSP, 8-state):
-HHHHHHHHHHHHHHHHH-TT-HHHHHHHHHHHHHHHHHHHHHH--TTTHHHHHHHHHHHHHHHHHHHHHHHHHHHHHHHHHHHT-